Protein AF-A0A6P6XAI1-F1 (afdb_monomer_lite)

pLDDT: mean 79.83, std 10.98, range [42.12, 91.12]

Foldseek 3Di:
DPDPDPQDAAEWDDDPPRLATPPPRVSLLVQLLVLLVPLCPPVPPDAPVSDPPVSVVSSVVSNVSRHDYPCVVPDVSSVVSSSVSNRVSNNVVNVVVVVVVVVVVVD

Sequence (107 aa):
MIRANGGKPLEIVFPEGCCKPIKYAAQLASGIGYVVRHLSSLKDIRTYDDIPNEKKQNLYGGLMGWFDFKDWETDPNVEKYVDDMLQNSYRQWRNTMHIDYKMLKYV

Radius of gyration: 15.09 Å; chains: 1; bounding box: 42×29×34 Å

Structure (mmCIF, N/CA/C/O backbone):
data_AF-A0A6P6XAI1-F1
#
_entry.id   AF-A0A6P6XAI1-F1
#
loop_
_atom_site.group_PDB
_atom_site.id
_atom_site.type_symbol
_atom_site.label_atom_id
_atom_site.label_alt_id
_atom_site.label_comp_id
_atom_site.label_asym_id
_atom_site.label_entity_id
_atom_site.label_seq_id
_atom_site.pdbx_PDB_ins_code
_atom_site.Cartn_x
_atom_site.Cartn_y
_atom_site.Cartn_z
_atom_site.occupancy
_atom_site.B_iso_or_equiv
_atom_site.auth_seq_id
_atom_site.auth_comp_id
_atom_site.auth_asym_id
_atom_site.auth_atom_id
_atom_site.pdbx_PDB_model_num
ATOM 1 N N . MET A 1 1 ? 1.245 -15.516 0.061 1.00 49.81 1 MET A N 1
ATOM 2 C CA . MET A 1 1 ? -0.194 -15.843 0.127 1.00 49.81 1 MET A CA 1
ATOM 3 C C . MET A 1 1 ? -0.750 -15.159 1.367 1.00 49.81 1 MET A C 1
ATOM 5 O O . MET A 1 1 ? -0.400 -15.570 2.464 1.00 49.81 1 MET A O 1
ATOM 9 N N . ILE A 1 2 ? -1.507 -14.069 1.232 1.00 58.06 2 ILE A N 1
ATOM 10 C CA . ILE A 1 2 ? -2.176 -13.456 2.390 1.00 58.06 2 ILE A CA 1
ATOM 11 C C . ILE A 1 2 ? -3.606 -13.931 2.366 1.00 58.06 2 ILE A C 1
ATOM 13 O O . ILE A 1 2 ? -4.399 -13.370 1.630 1.00 58.06 2 ILE A O 1
ATOM 17 N N . ARG A 1 3 ? -3.878 -14.988 3.135 1.00 59.34 3 ARG A N 1
ATOM 18 C CA . ARG A 1 3 ? -5.092 -15.186 3.939 1.00 59.34 3 ARG A CA 1
ATOM 19 C C . ARG A 1 3 ? -4.792 -16.303 4.948 1.00 59.34 3 ARG A C 1
ATOM 21 O O . ARG A 1 3 ? -4.844 -17.476 4.605 1.00 59.34 3 ARG A O 1
ATOM 28 N N . ALA A 1 4 ? -4.487 -15.929 6.191 1.00 57.72 4 ALA A N 1
ATOM 29 C CA . ALA A 1 4 ? -4.434 -16.851 7.337 1.00 57.72 4 ALA A CA 1
ATOM 30 C C . ALA A 1 4 ? -5.806 -16.993 8.037 1.00 57.72 4 ALA A C 1
ATOM 32 O O . ALA A 1 4 ? -5.927 -17.696 9.031 1.00 57.72 4 ALA A O 1
ATOM 33 N N . ASN A 1 5 ? -6.843 -16.316 7.524 1.00 64.69 5 ASN A N 1
ATOM 34 C CA . ASN A 1 5 ? -8.124 -16.105 8.202 1.00 64.69 5 ASN A CA 1
ATOM 35 C C . ASN A 1 5 ? -9.292 -16.829 7.507 1.00 64.69 5 ASN A C 1
ATOM 37 O O . ASN A 1 5 ? -10.313 -16.222 7.192 1.00 64.69 5 ASN A O 1
ATOM 41 N N . GLY A 1 6 ? -9.112 -18.109 7.157 1.00 68.75 6 GLY A N 1
ATOM 42 C CA . GLY A 1 6 ? -10.185 -18.937 6.579 1.00 68.75 6 GLY A CA 1
ATOM 43 C C . GLY A 1 6 ? -10.793 -18.388 5.282 1.00 68.75 6 GLY A C 1
ATOM 44 O O . GLY A 1 6 ? -11.976 -18.578 5.021 1.00 68.75 6 GLY A O 1
ATOM 45 N N . GLY A 1 7 ? -10.013 -17.644 4.493 1.00 73.25 7 GLY A N 1
ATOM 46 C CA . GLY A 1 7 ? -10.505 -17.014 3.271 1.00 73.25 7 GLY A CA 1
ATOM 47 C C . GLY A 1 7 ? -11.228 -15.680 3.477 1.00 73.25 7 GLY A C 1
ATOM 48 O O . GLY A 1 7 ? -11.598 -15.073 2.482 1.00 73.25 7 GLY A O 1
ATOM 49 N N . LYS A 1 8 ? -11.382 -15.164 4.699 1.00 81.00 8 LYS A N 1
ATOM 50 C CA . LYS A 1 8 ? -11.899 -13.804 4.927 1.00 81.00 8 LYS A CA 1
ATOM 51 C C . LYS A 1 8 ? -10.767 -12.766 4.867 1.00 81.00 8 LYS A C 1
ATOM 53 O O . LYS A 1 8 ? -9.631 -13.110 5.220 1.00 81.00 8 LYS A O 1
ATOM 58 N N . PRO A 1 9 ? -11.041 -11.525 4.422 1.00 84.88 9 PRO A N 1
ATOM 59 C CA . PRO A 1 9 ? -10.099 -10.422 4.569 1.00 84.88 9 PRO A CA 1
ATOM 60 C C . PRO A 1 9 ? -9.648 -10.253 6.026 1.00 84.88 9 PRO A C 1
ATOM 62 O O . PRO A 1 9 ? -10.365 -10.604 6.969 1.00 84.88 9 PRO A O 1
ATOM 65 N N . LEU A 1 10 ? -8.424 -9.771 6.212 1.00 87.31 10 LEU A N 1
ATOM 66 C CA . LEU A 1 10 ? -7.895 -9.424 7.526 1.00 87.31 10 LEU A CA 1
ATOM 67 C C . LEU A 1 10 ? -8.353 -8.017 7.900 1.00 87.31 10 LEU A C 1
ATOM 69 O O . LEU A 1 10 ? -8.084 -7.072 7.171 1.00 87.31 10 LEU A O 1
ATOM 73 N N . GLU A 1 11 ? -8.998 -7.884 9.050 1.00 87.50 11 GLU A N 1
ATOM 74 C CA . GLU A 1 11 ? -9.419 -6.587 9.581 1.00 87.50 11 GLU A CA 1
ATOM 75 C C . GLU A 1 11 ? -8.207 -5.760 10.033 1.00 87.50 11 GLU A C 1
ATOM 77 O O . GLU A 1 11 ? -7.440 -6.203 10.895 1.00 87.50 11 GLU A 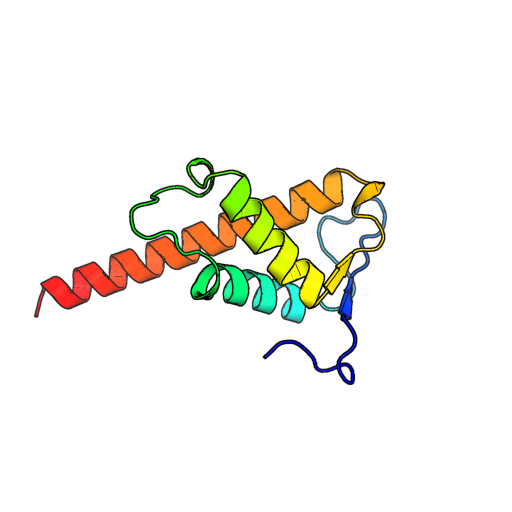O 1
ATOM 82 N N . ILE A 1 12 ? -8.055 -4.556 9.478 1.00 87.31 12 ILE A N 1
ATOM 83 C CA . ILE A 1 12 ? -7.025 -3.579 9.838 1.00 87.31 12 ILE A CA 1
ATOM 84 C C . ILE A 1 12 ? -7.701 -2.363 10.477 1.00 87.31 12 ILE A C 1
ATOM 86 O O . ILE A 1 12 ? -8.632 -1.792 9.915 1.00 87.31 12 ILE A O 1
ATOM 90 N N . VAL A 1 13 ? -7.210 -1.966 11.653 1.00 85.50 13 VAL A N 1
ATOM 91 C CA . VAL A 1 13 ? -7.769 -0.865 12.454 1.00 85.50 13 VAL A CA 1
ATOM 92 C C . VAL A 1 13 ? -6.690 0.180 12.731 1.00 85.50 13 VAL A C 1
ATOM 94 O O . VAL A 1 13 ? -5.570 -0.177 13.126 1.00 85.50 13 VAL A O 1
ATOM 97 N N . PHE A 1 14 ? -7.054 1.453 12.561 1.00 82.75 14 PHE A N 1
ATOM 98 C CA . PHE A 1 14 ? -6.216 2.625 12.810 1.00 82.75 14 PHE A CA 1
ATOM 99 C C . PHE A 1 14 ? -6.868 3.481 13.902 1.00 82.75 14 PHE A C 1
ATOM 101 O O . PHE A 1 14 ? -7.822 4.196 13.631 1.00 82.75 14 PHE A O 1
ATOM 108 N N . PRO A 1 15 ? -6.411 3.402 15.159 1.00 75.50 15 PRO A N 1
ATOM 109 C CA . PRO A 1 15 ? -6.934 4.285 16.190 1.00 75.50 15 PRO A CA 1
ATOM 110 C C . PRO A 1 15 ? -6.497 5.728 15.952 1.00 75.50 15 PRO A C 1
ATOM 112 O O . PRO A 1 15 ? -5.417 5.982 15.411 1.00 75.50 15 PRO A O 1
ATOM 115 N N . GLU A 1 16 ? -7.315 6.660 16.436 1.00 72.94 16 GLU A N 1
ATOM 116 C CA . GLU A 1 16 ? -7.043 8.092 16.357 1.00 72.94 16 GLU A CA 1
ATOM 117 C C . GLU A 1 16 ? -5.637 8.436 16.869 1.00 72.94 16 GLU A C 1
ATOM 119 O O . GLU A 1 16 ? -5.190 7.978 17.925 1.00 72.94 16 GLU A O 1
ATOM 124 N N . GLY A 1 17 ? -4.916 9.242 16.087 1.00 71.31 17 GLY A N 1
ATOM 125 C CA . GLY A 1 17 ? -3.559 9.686 16.408 1.00 71.31 17 GLY A CA 1
ATOM 126 C C . GLY A 1 17 ? -2.464 8.628 16.225 1.00 71.31 17 GLY A C 1
ATOM 127 O O . GLY A 1 17 ? -1.294 8.924 16.477 1.00 71.31 17 GLY A O 1
ATOM 128 N N . CYS A 1 18 ? -2.788 7.409 15.780 1.00 66.94 18 CYS A N 1
ATOM 129 C CA . CYS A 1 18 ? -1.790 6.372 15.541 1.00 66.94 18 CYS A CA 1
ATOM 130 C C . CYS A 1 18 ? -1.298 6.389 14.090 1.00 66.94 18 CYS A C 1
ATOM 132 O O . CYS A 1 18 ? -2.063 6.209 13.149 1.00 66.94 18 CYS A O 1
ATOM 134 N N . CYS A 1 19 ? 0.015 6.523 13.893 1.00 66.56 19 CYS A N 1
ATOM 135 C CA . CYS A 1 19 ? 0.610 6.554 12.554 1.00 66.56 19 CYS A CA 1
ATOM 136 C C . CYS A 1 19 ? 0.768 5.167 11.909 1.00 66.56 19 CYS A C 1
ATOM 138 O O . CYS A 1 19 ? 1.446 5.070 10.893 1.00 66.56 19 CYS A O 1
ATOM 140 N N . LYS A 1 20 ? 0.305 4.075 12.536 1.00 72.12 20 LYS A N 1
ATOM 141 C CA . LYS A 1 20 ? 0.488 2.695 12.051 1.00 72.12 20 LYS A CA 1
ATOM 142 C C . LYS A 1 20 ? -0.696 1.817 12.475 1.00 72.12 20 LYS A C 1
ATOM 144 O O . LYS A 1 20 ? -1.244 2.037 13.553 1.00 72.12 20 LYS A O 1
ATOM 149 N N . PRO A 1 21 ? -1.041 0.777 11.702 1.00 78.69 21 PRO A N 1
ATOM 150 C CA . PRO A 1 21 ? -2.081 -0.155 12.097 1.00 78.69 21 PRO A CA 1
ATOM 151 C C . PRO A 1 21 ? -1.622 -0.972 13.302 1.00 78.69 21 PRO A C 1
ATOM 153 O O . PRO A 1 21 ? -0.502 -1.487 13.325 1.00 78.69 21 PRO A O 1
ATOM 156 N N . ILE A 1 22 ? -2.492 -1.108 14.303 1.00 76.75 22 ILE A N 1
ATOM 157 C CA . ILE A 1 22 ? -2.156 -1.811 15.553 1.00 76.75 22 ILE A CA 1
ATOM 158 C C . ILE A 1 22 ? -2.219 -3.328 15.371 1.00 76.75 22 ILE A C 1
ATOM 160 O O . ILE A 1 22 ? -1.386 -4.068 15.898 1.00 76.75 22 ILE A O 1
ATOM 164 N N . LYS A 1 23 ? -3.196 -3.808 14.598 1.00 80.50 23 LYS A N 1
ATOM 165 C CA . LYS A 1 23 ? -3.416 -5.233 14.356 1.00 80.50 23 LYS A CA 1
ATOM 166 C C . LYS A 1 23 ? -2.907 -5.603 12.963 1.00 80.50 23 LYS A C 1
ATOM 168 O O . LYS A 1 23 ? -3.273 -4.973 11.978 1.00 80.50 23 LYS A O 1
ATOM 173 N N . TYR A 1 24 ? -2.070 -6.639 12.892 1.00 82.81 24 TYR A N 1
ATOM 174 C CA . TYR A 1 24 ? -1.551 -7.226 11.647 1.00 82.81 24 TYR A CA 1
ATOM 175 C C . TYR A 1 24 ? -0.598 -6.353 10.802 1.00 82.81 24 TYR A C 1
ATOM 177 O O . TYR A 1 24 ? -0.501 -6.539 9.588 1.00 82.81 24 TYR A O 1
ATOM 185 N N . ALA A 1 25 ? 0.162 -5.443 11.423 1.00 82.69 25 ALA A N 1
ATOM 186 C CA . ALA A 1 25 ? 1.109 -4.566 10.720 1.00 82.69 25 ALA A CA 1
ATOM 187 C C . ALA A 1 25 ? 2.106 -5.320 9.812 1.00 82.69 25 ALA A C 1
ATOM 189 O O . ALA A 1 25 ? 2.369 -4.899 8.686 1.00 82.69 25 ALA A O 1
ATOM 190 N N . ALA A 1 26 ? 2.636 -6.460 10.270 1.00 84.88 26 ALA A N 1
ATOM 191 C CA . ALA A 1 26 ? 3.567 -7.275 9.487 1.00 84.88 26 ALA A CA 1
ATOM 192 C C . ALA A 1 26 ? 2.898 -7.898 8.247 1.00 84.88 26 ALA A C 1
ATOM 194 O O . ALA A 1 26 ? 3.483 -7.921 7.163 1.00 84.88 26 ALA A O 1
ATOM 195 N N . GLN A 1 27 ? 1.659 -8.377 8.390 1.00 86.94 27 GLN A N 1
ATOM 196 C CA . GLN A 1 27 ? 0.876 -8.927 7.286 1.00 86.94 27 GLN A CA 1
ATOM 197 C C . GLN A 1 27 ? 0.518 -7.836 6.277 1.00 86.94 27 GLN A C 1
ATOM 199 O O . GLN A 1 27 ? 0.659 -8.071 5.078 1.00 86.94 27 GLN A O 1
ATOM 204 N N . LEU A 1 28 ? 0.124 -6.647 6.746 1.00 88.12 28 LEU A N 1
ATOM 205 C CA . LEU A 1 28 ? -0.147 -5.502 5.879 1.00 88.12 28 LEU A CA 1
ATOM 206 C C . LEU A 1 28 ? 1.097 -5.118 5.069 1.00 88.12 28 LEU A C 1
ATOM 208 O O . LEU A 1 28 ? 1.028 -5.051 3.843 1.00 88.12 28 LEU A O 1
ATOM 212 N N . ALA A 1 29 ? 2.254 -4.960 5.720 1.00 87.31 29 ALA A N 1
ATOM 213 C CA . ALA A 1 29 ? 3.513 -4.658 5.035 1.00 87.31 29 ALA A CA 1
ATOM 214 C C . ALA A 1 29 ? 3.877 -5.729 3.987 1.00 87.31 29 ALA A C 1
ATOM 216 O O . ALA A 1 29 ? 4.284 -5.409 2.868 1.00 87.31 29 ALA A O 1
ATOM 217 N N . SER A 1 30 ? 3.672 -7.010 4.315 1.00 87.62 30 SER A N 1
ATOM 218 C CA . SER A 1 30 ? 3.861 -8.118 3.372 1.00 87.62 30 SER A CA 1
ATOM 219 C C . SER A 1 30 ? 2.926 -8.015 2.160 1.00 87.62 30 SER A C 1
ATOM 221 O O . SER A 1 30 ? 3.353 -8.257 1.027 1.00 87.62 30 SER A O 1
ATOM 223 N N . GLY A 1 31 ? 1.671 -7.614 2.378 1.00 89.19 31 GLY A N 1
ATOM 224 C CA . GLY A 1 31 ? 0.663 -7.469 1.327 1.00 89.19 31 GLY A CA 1
ATOM 225 C C . GLY A 1 31 ? 0.942 -6.339 0.377 1.00 89.19 31 GLY A C 1
ATOM 226 O O . GLY A 1 31 ? 0.920 -6.551 -0.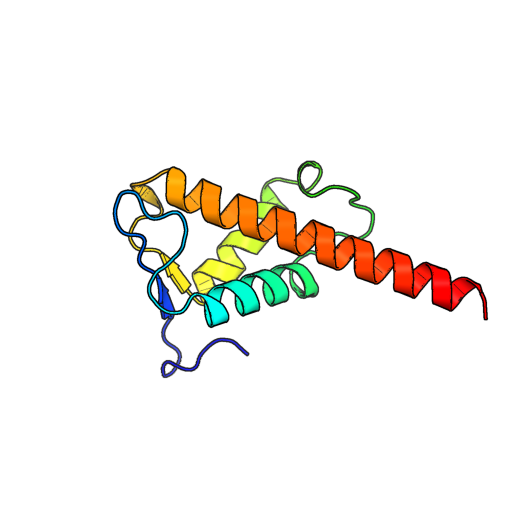832 1.00 89.19 31 GLY A O 1
ATOM 227 N N . ILE A 1 32 ? 1.322 -5.190 0.918 1.00 90.56 32 ILE A N 1
ATOM 228 C CA . ILE A 1 32 ? 1.766 -4.041 0.134 1.00 90.56 32 ILE A CA 1
ATOM 229 C C . ILE A 1 32 ? 2.955 -4.437 -0.744 1.00 90.56 32 ILE A C 1
ATOM 231 O O . ILE A 1 32 ? 2.917 -4.249 -1.960 1.00 90.56 32 ILE A O 1
ATOM 235 N N . GLY A 1 33 ? 3.963 -5.102 -0.172 1.00 87.81 33 GLY A N 1
ATOM 236 C CA . GLY A 1 33 ? 5.093 -5.610 -0.948 1.00 87.81 33 GLY A CA 1
ATOM 237 C C . GLY A 1 33 ? 4.686 -6.621 -2.029 1.00 87.81 33 GLY A C 1
ATOM 238 O O . GLY A 1 33 ? 5.258 -6.626 -3.118 1.00 87.81 33 GLY A O 1
ATOM 239 N N . TYR A 1 34 ? 3.706 -7.488 -1.760 1.00 87.88 34 TYR A N 1
ATOM 240 C CA . TYR A 1 34 ? 3.209 -8.452 -2.743 1.00 87.88 34 TYR A CA 1
ATOM 241 C C . TYR A 1 34 ? 2.484 -7.768 -3.908 1.00 87.88 34 TYR A C 1
ATOM 243 O O . TYR A 1 34 ? 2.822 -8.051 -5.059 1.00 87.88 34 TYR A O 1
ATOM 251 N N . VAL A 1 35 ? 1.542 -6.865 -3.618 1.00 88.38 35 VAL A N 1
ATOM 252 C CA . VAL A 1 35 ? 0.783 -6.097 -4.618 1.00 88.38 35 VAL A CA 1
ATOM 253 C C . VAL A 1 35 ? 1.731 -5.308 -5.517 1.00 88.38 35 VAL A C 1
ATOM 255 O O . VAL A 1 35 ? 1.653 -5.417 -6.740 1.00 88.38 35 VAL A O 1
ATOM 258 N N . VAL A 1 36 ? 2.698 -4.604 -4.924 1.00 87.25 36 VAL A N 1
ATOM 259 C CA . VAL A 1 36 ? 3.729 -3.866 -5.664 1.00 87.25 36 VAL A CA 1
ATOM 260 C C . VAL A 1 36 ? 4.539 -4.784 -6.580 1.00 87.25 36 VAL A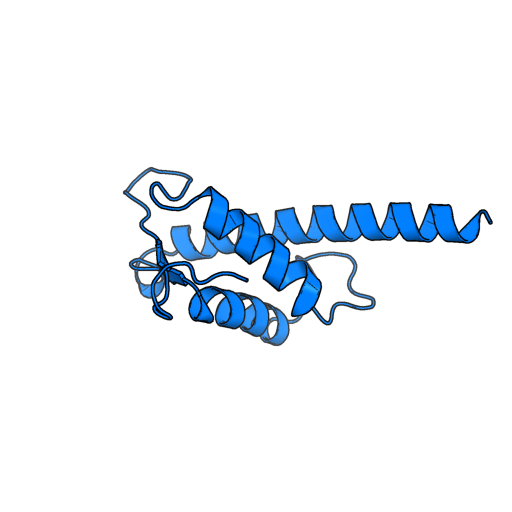 C 1
ATOM 262 O O . VAL A 1 36 ? 4.820 -4.420 -7.714 1.00 87.25 36 VAL A O 1
ATOM 265 N N . ARG A 1 37 ? 4.909 -5.992 -6.148 1.00 83.88 37 ARG A N 1
ATOM 266 C CA . ARG A 1 37 ? 5.715 -6.898 -6.985 1.00 83.88 37 ARG A CA 1
ATOM 267 C C . ARG A 1 37 ? 4.941 -7.555 -8.130 1.00 83.88 37 ARG A C 1
ATOM 269 O O . ARG A 1 37 ? 5.558 -7.876 -9.139 1.00 83.88 37 ARG A O 1
ATOM 276 N N . HIS A 1 38 ? 3.638 -7.793 -7.969 1.00 80.12 38 HIS A N 1
ATOM 277 C CA . HIS A 1 38 ? 2.885 -8.679 -8.873 1.00 80.12 38 HIS A CA 1
ATOM 278 C C . HIS A 1 38 ? 1.767 -7.990 -9.656 1.00 80.12 38 HIS A C 1
ATOM 280 O O . HIS A 1 38 ? 1.464 -8.410 -10.766 1.00 80.12 38 HIS A O 1
ATOM 286 N N . LEU A 1 39 ? 1.137 -6.957 -9.095 1.00 72.88 39 LEU A N 1
ATOM 287 C CA . LEU A 1 39 ? 0.005 -6.260 -9.727 1.00 72.88 39 LEU A CA 1
ATOM 288 C C . LEU A 1 39 ? 0.430 -4.957 -10.394 1.00 72.88 39 LEU A C 1
ATOM 290 O O . LEU A 1 39 ? -0.289 -4.371 -11.203 1.00 72.88 39 LEU A O 1
ATOM 294 N N . SER A 1 40 ? 1.642 -4.523 -10.084 1.00 63.34 40 SER A N 1
ATOM 295 C CA . SER A 1 40 ? 2.233 -3.347 -10.658 1.00 63.34 40 SER A CA 1
ATOM 296 C C . SER A 1 40 ? 2.824 -3.722 -12.031 1.00 63.34 40 SER A C 1
ATOM 298 O O . SER A 1 40 ? 4.002 -4.017 -12.208 1.00 63.34 40 SER A O 1
ATOM 300 N N . SER A 1 41 ? 1.970 -3.749 -13.061 1.00 62.34 41 SER A N 1
ATOM 301 C CA . SER A 1 41 ? 2.411 -3.760 -14.466 1.00 62.34 41 SER A CA 1
ATOM 302 C C . SER A 1 41 ? 3.039 -2.396 -14.796 1.00 62.34 41 SER A C 1
ATOM 304 O O . SER A 1 41 ? 2.467 -1.564 -15.503 1.00 62.34 41 SER A O 1
ATOM 306 N N . LEU A 1 42 ? 4.181 -2.115 -14.164 1.00 64.69 42 LEU A N 1
ATOM 307 C CA . LEU A 1 42 ? 4.848 -0.812 -14.091 1.00 64.69 42 LEU A CA 1
ATOM 308 C C . LEU A 1 42 ? 6.172 -0.810 -14.852 1.00 64.69 42 LEU A C 1
ATOM 310 O O . LEU A 1 42 ? 7.067 -0.011 -14.572 1.00 64.69 42 LEU A O 1
ATOM 314 N N . LYS A 1 43 ? 6.291 -1.708 -15.837 1.00 61.03 43 LYS A N 1
ATOM 315 C CA . LYS A 1 43 ? 7.372 -1.656 -16.818 1.00 61.03 43 LYS A CA 1
ATOM 316 C C . LYS A 1 43 ? 7.411 -0.229 -17.382 1.00 61.03 43 LYS A C 1
ATOM 318 O O . LYS A 1 43 ? 6.378 0.317 -17.755 1.00 61.03 43 LYS A O 1
ATOM 323 N N . ASP A 1 44 ? 8.592 0.378 -17.315 1.00 69.50 44 ASP A N 1
ATOM 324 C CA . ASP A 1 44 ? 8.906 1.745 -17.758 1.00 69.50 44 ASP A CA 1
ATOM 325 C C . ASP A 1 44 ? 8.457 2.916 -16.859 1.00 69.50 44 ASP A C 1
ATOM 327 O O . ASP A 1 44 ? 8.830 4.058 -17.124 1.00 69.50 44 ASP A O 1
ATOM 331 N N . ILE A 1 45 ? 7.798 2.668 -15.723 1.00 78.19 45 ILE A N 1
ATOM 332 C CA . ILE A 1 45 ? 7.404 3.734 -14.786 1.00 78.19 45 ILE A CA 1
ATOM 333 C C . ILE A 1 45 ? 8.501 3.938 -13.733 1.00 78.19 45 ILE A C 1
ATOM 335 O O . ILE A 1 45 ? 8.916 3.009 -13.038 1.00 78.19 45 ILE A O 1
ATOM 339 N N . ARG A 1 46 ? 9.063 5.147 -13.626 1.00 79.31 46 ARG A N 1
ATOM 340 C CA . ARG A 1 46 ? 10.223 5.415 -12.751 1.00 79.31 46 ARG A CA 1
ATOM 341 C C . ARG A 1 46 ? 9.824 5.734 -11.325 1.00 79.31 46 ARG A C 1
ATOM 343 O O . ARG A 1 46 ? 10.391 5.133 -10.413 1.00 79.31 46 ARG A O 1
ATOM 350 N N . THR A 1 47 ? 8.859 6.622 -11.142 1.00 83.81 47 THR A N 1
ATOM 351 C CA . THR A 1 47 ? 8.392 7.024 -9.817 1.00 83.81 47 THR A CA 1
ATOM 352 C C . THR A 1 47 ? 6.986 6.501 -9.557 1.00 83.81 47 THR A C 1
ATOM 354 O O . THR A 1 47 ? 6.276 6.104 -10.474 1.00 83.81 47 THR A O 1
ATOM 357 N N . TYR A 1 48 ? 6.604 6.439 -8.286 1.00 84.94 48 TYR A N 1
ATOM 358 C CA . TYR A 1 48 ? 5.252 6.037 -7.908 1.00 84.94 48 TYR A CA 1
ATOM 359 C C . TYR A 1 48 ? 4.203 7.069 -8.358 1.00 84.94 48 TYR A C 1
ATOM 361 O O . TYR A 1 48 ? 3.079 6.719 -8.713 1.00 84.94 48 TYR A O 1
ATOM 369 N N . ASP A 1 49 ? 4.588 8.343 -8.390 1.00 85.50 49 ASP A N 1
ATOM 370 C CA . ASP A 1 49 ? 3.694 9.447 -8.736 1.00 85.50 49 ASP A CA 1
ATOM 371 C C . ASP A 1 49 ? 3.310 9.400 -10.223 1.00 85.50 49 ASP A C 1
ATOM 373 O O . ASP A 1 49 ? 2.176 9.719 -10.567 1.00 85.50 49 ASP A O 1
ATOM 377 N N . ASP A 1 50 ? 4.203 8.870 -11.067 1.00 86.38 50 ASP A N 1
ATOM 378 C CA . ASP A 1 50 ? 3.984 8.634 -12.501 1.00 86.38 50 ASP A CA 1
ATOM 379 C C . ASP A 1 50 ? 3.038 7.452 -12.799 1.00 86.38 50 ASP A C 1
ATOM 381 O O . ASP A 1 50 ? 2.726 7.182 -13.962 1.00 86.38 50 ASP A O 1
ATOM 385 N N . ILE A 1 51 ? 2.609 6.687 -11.786 1.00 84.50 51 ILE A N 1
ATOM 386 C CA . ILE A 1 51 ? 1.681 5.571 -11.992 1.00 84.50 51 ILE A CA 1
ATOM 387 C C . ILE A 1 51 ? 0.297 6.138 -12.347 1.00 84.50 51 ILE A C 1
ATOM 389 O O . ILE A 1 51 ? -0.268 6.884 -11.545 1.00 84.50 51 ILE A O 1
ATOM 393 N N . PRO A 1 52 ? -0.304 5.745 -13.489 1.00 85.50 52 PRO A N 1
ATOM 394 C CA . PRO A 1 52 ? -1.662 6.151 -13.837 1.00 85.50 52 PRO A CA 1
ATOM 395 C C . PRO A 1 52 ? -2.659 5.795 -12.733 1.00 85.50 52 PRO A C 1
ATOM 397 O O . PRO A 1 52 ? -2.589 4.702 -12.167 1.00 85.50 52 PRO A O 1
ATOM 400 N N . ASN A 1 53 ? -3.628 6.675 -12.476 1.00 85.44 53 ASN A N 1
ATOM 401 C CA . ASN A 1 53 ? -4.615 6.479 -11.409 1.00 85.44 53 ASN A CA 1
ATOM 402 C C . ASN A 1 53 ? -5.344 5.131 -11.510 1.00 85.44 53 ASN A C 1
ATOM 404 O O . ASN A 1 53 ? -5.486 4.455 -10.499 1.00 85.44 53 ASN A O 1
ATOM 408 N N . GLU A 1 54 ? -5.712 4.674 -12.712 1.00 83.44 54 GLU A N 1
ATOM 409 C CA . GLU A 1 54 ? -6.314 3.343 -12.914 1.00 83.44 54 GLU A CA 1
ATOM 410 C C . GLU A 1 54 ? -5.426 2.203 -12.392 1.00 83.44 54 GLU A C 1
ATOM 412 O O . GLU A 1 54 ? -5.902 1.247 -11.782 1.00 83.44 54 GLU A O 1
ATOM 417 N N . LYS A 1 55 ? -4.105 2.309 -12.578 1.00 82.75 55 LYS A N 1
ATOM 418 C CA . LYS A 1 55 ? -3.161 1.315 -12.058 1.00 82.75 55 LYS A CA 1
ATOM 419 C C . LYS A 1 55 ? -3.008 1.423 -10.545 1.00 82.75 55 LYS A C 1
ATOM 421 O O . LYS A 1 55 ? -2.891 0.383 -9.907 1.00 82.75 55 LYS A O 1
ATOM 426 N N . LYS A 1 56 ? -3.056 2.629 -9.966 1.00 85.75 56 LYS A N 1
ATOM 427 C CA . LYS A 1 56 ? -3.095 2.805 -8.501 1.00 85.75 56 LYS A CA 1
ATOM 428 C C . LYS A 1 56 ? -4.355 2.168 -7.907 1.00 85.75 56 LYS A C 1
ATOM 430 O O . LYS A 1 56 ? -4.251 1.426 -6.937 1.00 85.75 56 LYS A O 1
ATOM 435 N N . GLN A 1 57 ? -5.506 2.332 -8.562 1.00 85.19 57 GLN A N 1
ATOM 436 C CA . GLN A 1 57 ? -6.759 1.681 -8.168 1.00 85.19 57 GLN A CA 1
ATOM 437 C C . GLN A 1 57 ? -6.663 0.152 -8.191 1.00 85.19 57 GLN A C 1
ATOM 439 O O . GLN A 1 57 ? -7.172 -0.502 -7.289 1.00 85.19 57 GLN A O 1
ATOM 444 N N . ASN A 1 58 ? -5.925 -0.439 -9.135 1.00 86.38 58 ASN A N 1
ATOM 445 C CA . ASN A 1 58 ? -5.661 -1.882 -9.111 1.00 86.38 58 ASN A CA 1
ATOM 446 C C . ASN A 1 58 ? -4.793 -2.314 -7.916 1.00 86.38 58 ASN A C 1
ATOM 448 O O . ASN A 1 58 ? -4.991 -3.407 -7.383 1.00 86.38 58 ASN A O 1
ATOM 452 N N . LEU A 1 59 ? -3.841 -1.478 -7.476 1.00 88.06 59 LEU A N 1
ATOM 453 C CA . LEU A 1 59 ? -3.050 -1.757 -6.271 1.00 88.06 59 LEU A CA 1
ATOM 454 C C . LEU A 1 59 ? -3.942 -1.702 -5.022 1.00 88.06 59 LEU A C 1
ATOM 456 O O . LEU A 1 59 ? -3.910 -2.629 -4.211 1.00 88.06 59 LEU A O 1
ATOM 460 N N . TYR A 1 60 ? -4.786 -0.673 -4.907 1.00 88.69 60 TYR A N 1
ATOM 461 C CA . TYR A 1 60 ? -5.759 -0.558 -3.820 1.00 88.69 60 TYR A CA 1
ATOM 462 C C . TYR A 1 60 ? -6.761 -1.710 -3.821 1.00 88.69 60 TYR A C 1
ATOM 464 O O . TYR A 1 60 ? -6.915 -2.376 -2.802 1.00 88.69 60 TYR A O 1
ATOM 472 N N . GLY A 1 61 ? -7.361 -2.029 -4.968 1.00 86.94 61 GLY A N 1
ATOM 473 C CA . GLY A 1 61 ? -8.284 -3.154 -5.114 1.00 86.94 61 GLY A CA 1
ATOM 474 C C . GLY A 1 61 ? -7.636 -4.496 -4.764 1.00 86.94 61 GLY A C 1
ATOM 475 O O . GLY A 1 61 ? -8.255 -5.332 -4.108 1.00 86.94 61 GLY A O 1
ATOM 476 N N . GLY A 1 62 ? -6.359 -4.688 -5.113 1.00 87.19 62 GLY A N 1
ATOM 477 C CA . GLY A 1 62 ? -5.583 -5.853 -4.689 1.00 87.19 62 GLY A CA 1
ATOM 478 C C . GLY A 1 62 ? -5.431 -5.950 -3.167 1.00 87.19 62 GLY A C 1
ATOM 479 O O . GLY A 1 62 ? -5.583 -7.034 -2.604 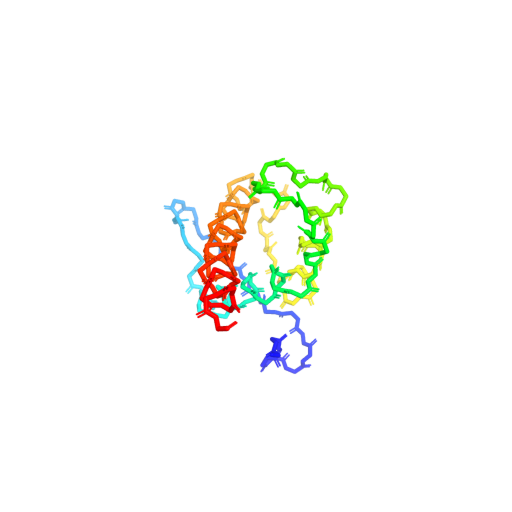1.00 87.19 62 GLY A O 1
ATOM 480 N N . LEU A 1 63 ? -5.180 -4.823 -2.491 1.00 88.94 63 LEU A N 1
ATOM 481 C CA . LEU A 1 63 ? -5.104 -4.760 -1.028 1.00 88.94 63 LEU A CA 1
ATOM 482 C C . LEU A 1 63 ? -6.467 -4.976 -0.369 1.00 88.94 63 LEU A C 1
ATOM 484 O O . LEU A 1 63 ? -6.565 -5.809 0.527 1.00 88.94 63 LEU A O 1
ATOM 488 N N . MET A 1 64 ? -7.514 -4.294 -0.832 1.00 88.12 64 MET A N 1
ATOM 489 C CA . MET A 1 64 ? -8.887 -4.448 -0.330 1.00 88.12 64 MET A CA 1
ATOM 490 C C . MET A 1 64 ? -9.432 -5.862 -0.550 1.00 88.12 64 MET A C 1
ATOM 492 O O . MET A 1 64 ? -10.247 -6.366 0.217 1.00 88.12 64 MET A O 1
ATOM 496 N N . GLY A 1 65 ? -8.917 -6.565 -1.560 1.00 86.00 65 GLY A N 1
ATOM 497 C CA . GLY A 1 65 ? -9.172 -7.985 -1.737 1.00 86.00 65 GLY A CA 1
ATOM 498 C C . GLY A 1 65 ? -8.674 -8.839 -0.567 1.00 86.00 65 GLY A C 1
ATOM 499 O O . GLY A 1 65 ? -9.206 -9.922 -0.347 1.00 86.00 65 GLY A O 1
ATOM 500 N N . TRP A 1 66 ? -7.680 -8.411 0.212 1.00 86.50 66 TRP A N 1
ATOM 501 C CA . TRP A 1 66 ? -7.103 -9.206 1.308 1.00 86.50 66 TRP A CA 1
ATOM 502 C C . TRP A 1 66 ? -7.243 -8.580 2.692 1.00 86.50 66 TRP A C 1
ATOM 504 O O . TRP A 1 66 ? -7.129 -9.309 3.681 1.00 86.50 66 TRP A O 1
ATOM 514 N N . PHE A 1 67 ? -7.515 -7.283 2.765 1.00 89.25 67 PHE A N 1
ATOM 515 C CA . PHE A 1 67 ? -7.617 -6.511 3.993 1.00 89.25 67 PHE A CA 1
ATOM 516 C C . PHE A 1 67 ? -8.919 -5.717 4.016 1.00 89.25 67 PHE A C 1
ATOM 518 O O . PHE A 1 67 ? -9.324 -5.161 3.001 1.00 89.25 67 PHE A O 1
ATOM 525 N N . ASP A 1 68 ? -9.550 -5.671 5.181 1.00 89.00 68 ASP A N 1
ATOM 526 C CA . ASP A 1 68 ? -10.732 -4.860 5.448 1.00 89.00 68 ASP A CA 1
ATOM 527 C C . ASP A 1 68 ? -10.307 -3.627 6.256 1.00 89.00 68 ASP A C 1
ATOM 529 O O . ASP A 1 68 ? -9.843 -3.759 7.393 1.00 89.00 68 ASP A O 1
ATOM 533 N N . PHE A 1 69 ? -10.382 -2.450 5.634 1.00 87.94 69 PHE A N 1
ATOM 534 C CA . PHE A 1 69 ? -9.942 -1.171 6.192 1.00 87.94 69 PHE A CA 1
ATOM 535 C C . PHE A 1 69 ? -11.160 -0.401 6.711 1.00 87.94 69 PHE A C 1
ATOM 537 O O . PHE A 1 69 ? -11.854 0.251 5.935 1.00 87.94 69 PHE A O 1
ATOM 544 N N . LYS A 1 70 ? -11.422 -0.468 8.021 1.00 85.25 70 LYS A N 1
ATOM 545 C CA . LYS A 1 70 ? -12.675 0.047 8.604 1.00 85.25 70 LYS A CA 1
ATOM 546 C C . LYS A 1 70 ? -12.925 1.539 8.394 1.00 85.25 70 LYS A C 1
ATOM 548 O O . LYS A 1 70 ? -14.067 1.923 8.173 1.00 85.25 70 LYS A O 1
ATOM 553 N N . ASP A 1 71 ? -11.871 2.345 8.425 1.00 81.25 71 ASP A N 1
ATOM 554 C CA . ASP A 1 71 ? -11.988 3.806 8.381 1.00 81.25 71 ASP A CA 1
ATOM 555 C C . ASP A 1 71 ? -11.644 4.379 6.994 1.00 81.25 71 ASP A C 1
ATOM 557 O O . ASP A 1 71 ? -11.436 5.579 6.851 1.00 81.25 71 ASP A O 1
ATOM 561 N N . TRP A 1 72 ? -11.572 3.530 5.959 1.00 83.94 72 TRP A N 1
ATOM 562 C CA . TRP A 1 72 ? -11.108 3.919 4.621 1.00 83.94 72 TRP A CA 1
ATOM 563 C C . TRP A 1 72 ? -11.927 5.051 3.986 1.00 83.94 72 TRP A C 1
ATOM 565 O O . TRP A 1 72 ? -11.356 5.962 3.397 1.00 83.94 72 TRP A O 1
ATOM 575 N N . GLU A 1 73 ? -13.257 5.005 4.097 1.00 80.75 73 GLU A N 1
ATOM 576 C CA . GLU A 1 73 ? -14.147 6.015 3.499 1.00 80.75 73 GLU A CA 1
ATOM 577 C C . GLU A 1 73 ? -14.351 7.248 4.393 1.00 80.75 73 GLU A C 1
ATOM 579 O O . GLU A 1 73 ? -14.806 8.290 3.924 1.00 80.75 73 GLU A O 1
ATOM 584 N N . THR A 1 74 ? -14.040 7.134 5.685 1.00 81.00 74 THR A N 1
ATOM 585 C CA . THR A 1 74 ? -14.367 8.147 6.698 1.00 81.00 74 THR A CA 1
ATOM 586 C C . THR A 1 74 ? -13.157 8.939 7.177 1.00 81.00 74 THR A C 1
ATOM 588 O O . THR A 1 74 ? -13.331 10.063 7.647 1.00 81.00 74 THR A O 1
ATOM 591 N N . ASP A 1 75 ? -11.946 8.388 7.058 1.00 82.00 75 ASP A N 1
ATOM 592 C CA . ASP A 1 75 ? -10.702 9.041 7.458 1.00 82.00 75 ASP A CA 1
ATOM 593 C C . ASP A 1 75 ? -9.693 9.104 6.290 1.00 82.00 75 ASP A C 1
ATOM 595 O O . ASP A 1 75 ? -9.049 8.100 5.959 1.00 82.00 75 ASP A O 1
ATOM 599 N N . PRO A 1 76 ? -9.465 10.293 5.695 1.00 81.06 76 PRO A N 1
ATOM 600 C CA . PRO A 1 76 ? -8.498 10.456 4.610 1.00 81.06 76 PRO A CA 1
ATOM 601 C C . PRO A 1 76 ? -7.048 10.152 5.033 1.00 81.06 76 PRO A C 1
ATOM 603 O O . PRO A 1 76 ? -6.186 9.943 4.176 1.00 81.06 76 PRO A O 1
ATOM 606 N N . ASN A 1 77 ? -6.742 10.105 6.336 1.00 84.00 77 ASN A N 1
ATOM 607 C CA . ASN A 1 77 ? -5.416 9.715 6.813 1.00 84.00 77 ASN A CA 1
ATOM 608 C C . ASN A 1 77 ? -5.129 8.227 6.592 1.00 84.00 77 ASN A C 1
ATOM 610 O O . ASN A 1 77 ? -3.963 7.864 6.434 1.00 84.00 77 ASN A O 1
ATOM 614 N N . VAL A 1 78 ? -6.158 7.373 6.548 1.00 84.19 78 VAL A N 1
ATOM 615 C CA . VAL A 1 78 ? -5.983 5.940 6.282 1.00 84.19 78 VAL A CA 1
ATOM 616 C C . VAL A 1 78 ? -5.576 5.712 4.834 1.00 84.19 78 VAL A C 1
ATOM 618 O O . VAL A 1 78 ? -4.588 5.016 4.590 1.00 84.19 78 VAL A O 1
ATOM 621 N N . GLU A 1 79 ? -6.270 6.344 3.882 1.00 85.62 79 GLU A N 1
ATOM 622 C CA . GLU A 1 79 ? -5.890 6.291 2.466 1.00 85.62 79 GLU A CA 1
ATOM 623 C C . GLU A 1 79 ? -4.462 6.812 2.278 1.00 85.62 79 GLU A C 1
ATOM 625 O O . GLU A 1 79 ? -3.617 6.115 1.713 1.00 85.62 79 GLU A O 1
ATOM 630 N N . LYS A 1 80 ? -4.162 7.989 2.841 1.00 87.44 80 LYS A N 1
ATOM 631 C CA . LYS A 1 80 ? -2.827 8.592 2.770 1.00 87.44 80 LYS A CA 1
ATOM 632 C C . LYS A 1 80 ? -1.741 7.676 3.335 1.00 87.44 80 LYS A C 1
ATOM 634 O O . LYS A 1 80 ? -0.688 7.523 2.726 1.00 87.44 80 LYS A O 1
ATOM 639 N N . TYR A 1 81 ? -1.987 7.042 4.479 1.00 87.00 81 TYR A N 1
ATOM 640 C CA . TYR A 1 81 ? -1.026 6.124 5.084 1.00 87.00 81 TYR A CA 1
ATOM 641 C C . TYR A 1 81 ? -0.750 4.901 4.197 1.00 87.00 81 TYR A C 1
ATOM 643 O O . TYR A 1 81 ? 0.402 4.486 4.034 1.00 87.00 81 TYR A O 1
ATOM 651 N N . VAL A 1 82 ? -1.799 4.307 3.623 1.00 88.31 82 VAL A N 1
ATOM 652 C CA . VAL A 1 82 ? -1.655 3.161 2.718 1.00 88.31 82 VAL A CA 1
ATOM 653 C C . VAL A 1 82 ? -0.924 3.571 1.437 1.00 88.31 82 VAL A C 1
ATOM 65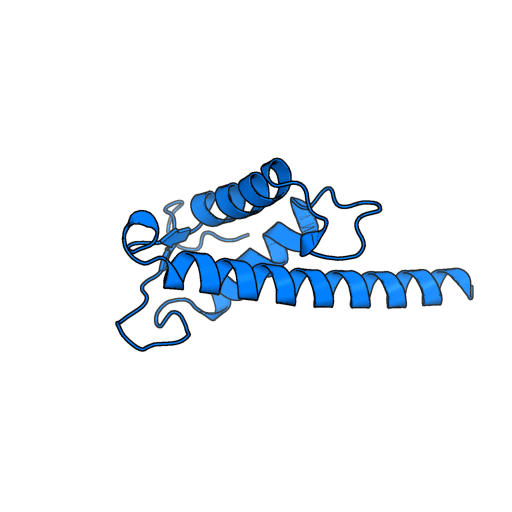5 O O . VAL A 1 82 ? -0.047 2.827 0.988 1.00 88.31 82 VAL A O 1
ATOM 658 N N . ASP A 1 83 ? -1.209 4.759 0.897 1.00 89.38 83 ASP A N 1
ATOM 659 C CA . ASP A 1 83 ? -0.493 5.326 -0.250 1.00 89.38 83 ASP A CA 1
ATOM 660 C C . ASP A 1 83 ? 0.998 5.550 0.059 1.00 89.38 83 ASP A C 1
ATOM 662 O O . ASP A 1 83 ? 1.859 5.079 -0.687 1.00 89.38 83 ASP A O 1
ATOM 666 N N . ASP A 1 84 ? 1.331 6.133 1.216 1.00 89.50 84 ASP A N 1
ATOM 667 C CA . ASP A 1 84 ? 2.716 6.323 1.668 1.00 89.50 84 ASP A CA 1
ATOM 668 C C . ASP A 1 84 ? 3.470 4.981 1.761 1.00 89.50 84 ASP A C 1
ATOM 670 O O . ASP A 1 84 ? 4.643 4.858 1.378 1.00 89.50 84 ASP A O 1
ATOM 674 N N . MET A 1 85 ? 2.818 3.928 2.265 1.00 90.00 85 MET A N 1
ATOM 675 C CA . MET A 1 85 ? 3.415 2.592 2.328 1.00 90.00 85 MET A CA 1
ATOM 676 C C . MET A 1 85 ? 3.611 1.966 0.941 1.00 90.00 85 MET A C 1
ATOM 678 O O . MET A 1 85 ? 4.637 1.310 0.706 1.00 90.00 85 MET A O 1
ATOM 682 N N . LEU A 1 86 ? 2.657 2.154 0.025 1.00 90.44 86 LEU A N 1
ATOM 683 C CA . LEU A 1 86 ? 2.761 1.719 -1.368 1.00 90.44 86 LEU A CA 1
ATOM 684 C C . LEU A 1 86 ? 3.909 2.438 -2.079 1.00 90.44 86 LEU A C 1
ATOM 686 O O . LEU A 1 86 ? 4.756 1.771 -2.678 1.00 90.44 86 LEU A O 1
ATOM 690 N N . GLN A 1 87 ? 4.001 3.761 -1.941 1.00 91.12 87 GLN A N 1
ATOM 691 C CA . GLN A 1 87 ? 5.072 4.578 -2.506 1.00 91.12 87 GLN A CA 1
ATOM 692 C C . GLN A 1 87 ? 6.447 4.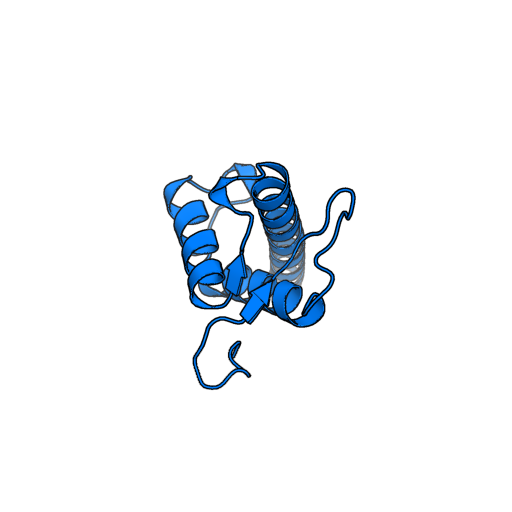119 -2.007 1.00 91.12 87 GLN A C 1
ATOM 694 O O . GLN A 1 87 ? 7.368 3.898 -2.803 1.00 91.12 87 GLN A O 1
ATOM 699 N N . ASN A 1 88 ? 6.592 3.918 -0.695 1.00 90.94 88 ASN A N 1
ATOM 700 C CA . ASN A 1 88 ? 7.840 3.445 -0.098 1.00 90.94 88 ASN A CA 1
ATOM 701 C C . ASN A 1 88 ? 8.215 2.037 -0.578 1.00 90.94 88 ASN A C 1
ATOM 703 O O . ASN A 1 88 ? 9.363 1.799 -0.965 1.00 90.94 88 ASN A O 1
ATOM 707 N N . SER A 1 89 ? 7.252 1.114 -0.608 1.00 90.06 89 SER A N 1
ATOM 708 C CA . SER A 1 89 ? 7.484 -0.257 -1.078 1.00 90.06 89 SER A CA 1
ATOM 709 C C . SER A 1 89 ? 7.835 -0.294 -2.565 1.00 90.06 89 SER A C 1
ATOM 711 O O . SER A 1 89 ? 8.726 -1.041 -2.972 1.00 90.06 89 SER A O 1
ATOM 713 N N . TYR A 1 90 ? 7.195 0.550 -3.379 1.00 89.44 90 TYR A N 1
ATOM 714 C CA . TYR A 1 90 ? 7.501 0.702 -4.798 1.00 89.44 90 TYR A CA 1
ATOM 715 C C . TYR A 1 90 ? 8.924 1.209 -5.023 1.00 89.44 90 TYR A C 1
ATOM 717 O O . TYR A 1 90 ? 9.674 0.627 -5.809 1.00 89.44 90 TYR A O 1
ATOM 725 N N . ARG A 1 91 ? 9.329 2.251 -4.287 1.00 89.00 91 ARG A N 1
ATOM 726 C CA . ARG A 1 91 ? 10.691 2.794 -4.335 1.00 89.00 91 ARG A CA 1
ATOM 727 C C . ARG A 1 91 ? 11.729 1.728 -3.988 1.00 89.00 91 ARG A C 1
ATOM 729 O O . ARG A 1 91 ? 12.712 1.580 -4.711 1.00 89.00 91 ARG A O 1
ATOM 736 N N . GLN A 1 92 ? 11.505 0.968 -2.915 1.00 88.06 92 GLN A N 1
ATOM 737 C CA . GLN A 1 92 ? 12.398 -0.124 -2.519 1.00 88.06 92 GLN A CA 1
ATOM 738 C C . GLN A 1 92 ? 12.487 -1.196 -3.607 1.00 88.06 92 GLN A C 1
ATOM 740 O O . GLN A 1 92 ? 13.588 -1.543 -4.028 1.00 88.06 92 GLN A O 1
ATOM 745 N N . TRP A 1 93 ? 11.345 -1.660 -4.118 1.00 87.38 93 TRP A N 1
ATOM 746 C CA . TRP A 1 93 ? 11.304 -2.660 -5.183 1.00 87.38 93 TRP A CA 1
ATOM 747 C C . TRP A 1 93 ? 12.030 -2.196 -6.453 1.00 87.38 93 TRP A C 1
ATOM 749 O O . TRP A 1 93 ? 12.845 -2.941 -6.997 1.00 87.38 93 TRP A O 1
ATOM 759 N N . ARG A 1 94 ? 11.805 -0.953 -6.902 1.00 84.50 94 ARG A N 1
ATOM 760 C CA . ARG A 1 94 ? 12.505 -0.383 -8.065 1.00 84.50 94 ARG A CA 1
ATOM 761 C C . ARG A 1 94 ? 14.007 -0.292 -7.845 1.00 84.50 94 ARG A C 1
ATOM 763 O O . ARG A 1 94 ? 14.754 -0.620 -8.764 1.00 84.50 94 ARG A O 1
ATOM 770 N N . ASN A 1 95 ? 14.446 0.119 -6.657 1.00 84.94 95 ASN A N 1
ATOM 771 C CA . ASN A 1 95 ? 15.866 0.179 -6.320 1.00 84.94 95 ASN A CA 1
ATOM 772 C C . ASN A 1 95 ? 16.509 -1.212 -6.358 1.00 84.94 95 ASN A C 1
ATOM 774 O O . ASN A 1 95 ? 17.561 -1.362 -6.974 1.00 84.94 95 ASN A O 1
ATOM 778 N N . THR A 1 96 ? 15.861 -2.227 -5.776 1.00 83.62 96 THR A N 1
ATOM 779 C CA . THR A 1 96 ? 16.324 -3.622 -5.846 1.00 83.62 96 THR A CA 1
ATOM 780 C C . THR A 1 96 ? 16.417 -4.097 -7.293 1.00 83.62 96 THR A C 1
ATOM 782 O O . THR A 1 96 ? 17.483 -4.524 -7.718 1.00 83.62 96 THR A O 1
ATOM 785 N N . MET A 1 97 ? 15.359 -3.916 -8.092 1.00 79.50 97 MET A N 1
ATOM 786 C CA . MET A 1 97 ? 15.379 -4.288 -9.510 1.00 79.50 97 MET A CA 1
ATOM 787 C C . MET A 1 97 ? 16.486 -3.561 -10.277 1.00 79.50 97 MET A C 1
ATOM 789 O O . MET A 1 97 ? 17.182 -4.176 -11.071 1.00 79.50 97 MET A O 1
ATOM 793 N N . HIS A 1 98 ? 16.689 -2.262 -10.054 1.00 78.00 98 HIS A N 1
ATOM 794 C CA . HIS A 1 98 ? 17.756 -1.507 -10.717 1.00 78.00 98 HIS A CA 1
ATOM 795 C C . HIS A 1 98 ? 19.152 -2.027 -10.367 1.00 78.00 98 HIS A C 1
ATOM 797 O O . HIS A 1 98 ? 20.009 -2.099 -11.247 1.00 78.00 98 HIS A O 1
ATOM 803 N N . ILE A 1 99 ? 19.381 -2.392 -9.102 1.00 75.19 99 ILE A N 1
ATOM 804 C CA . ILE A 1 99 ? 20.632 -3.014 -8.654 1.00 75.19 99 ILE A CA 1
ATOM 805 C C . ILE A 1 99 ? 20.808 -4.373 -9.338 1.00 75.19 99 ILE A C 1
ATOM 807 O O . ILE A 1 99 ? 21.835 -4.587 -9.978 1.00 75.19 99 ILE A O 1
ATOM 811 N N . ASP A 1 100 ? 19.795 -5.238 -9.290 1.00 71.62 100 ASP A N 1
ATOM 812 C CA . ASP A 1 100 ? 19.843 -6.578 -9.883 1.00 71.62 100 ASP A CA 1
ATOM 813 C C . ASP A 1 100 ? 20.071 -6.514 -11.403 1.00 71.62 100 ASP A C 1
ATOM 815 O O . ASP A 1 100 ? 20.953 -7.186 -11.933 1.00 71.62 100 ASP A O 1
ATOM 819 N N . TYR A 1 101 ? 19.353 -5.639 -12.117 1.00 63.72 101 TYR A N 1
ATOM 820 C CA . TYR A 1 101 ? 19.537 -5.424 -13.557 1.00 63.72 101 TYR A CA 1
ATOM 821 C C . TYR A 1 101 ? 20.914 -4.857 -13.905 1.00 63.72 101 TYR A C 1
ATOM 823 O O . TYR A 1 101 ? 21.466 -5.206 -14.949 1.00 63.72 101 TYR A O 1
ATOM 831 N N . LYS A 1 102 ? 21.475 -3.970 -13.073 1.00 64.31 102 LYS A N 1
ATOM 832 C CA . LYS A 1 102 ? 22.851 -3.499 -13.261 1.00 64.31 102 LYS A CA 1
ATOM 833 C C . LYS A 1 102 ? 23.829 -4.653 -13.094 1.00 64.31 102 LYS A C 1
ATOM 835 O O . LYS A 1 102 ? 24.642 -4.846 -13.986 1.00 64.31 102 LYS A O 1
ATOM 840 N N . MET A 1 103 ? 23.714 -5.436 -12.022 1.00 61.66 103 MET A N 1
ATOM 841 C CA . MET A 1 103 ? 24.585 -6.588 -11.758 1.00 61.66 103 MET A CA 1
ATOM 842 C C . MET A 1 103 ? 24.514 -7.634 -12.881 1.00 61.66 103 MET A C 1
ATOM 844 O O . MET A 1 103 ? 25.546 -8.148 -13.291 1.00 61.66 103 MET A O 1
ATOM 848 N N . LEU A 1 104 ? 23.329 -7.877 -13.450 1.00 55.91 104 LEU A N 1
ATOM 849 C CA . LEU A 1 104 ? 23.139 -8.782 -14.593 1.00 55.91 104 LEU A CA 1
ATOM 850 C C . LEU A 1 104 ? 23.742 -8.268 -15.911 1.00 55.91 104 LEU A C 1
ATOM 852 O O . LEU A 1 104 ? 24.039 -9.071 -16.785 1.00 55.91 104 LEU A O 1
ATOM 856 N N . LYS A 1 105 ? 23.920 -6.950 -16.081 1.00 51.34 105 LYS A N 1
ATOM 857 C CA . LYS A 1 105 ? 24.588 -6.364 -17.260 1.00 51.34 105 LYS A CA 1
ATOM 858 C C . LYS A 1 105 ? 26.120 -6.379 -17.176 1.00 51.34 105 LYS A C 1
ATOM 860 O O . LYS A 1 105 ? 26.761 -6.035 -18.164 1.00 51.34 105 LYS A O 1
ATOM 865 N N . TYR A 1 106 ? 26.691 -6.729 -16.023 1.00 45.91 106 TYR A N 1
ATOM 866 C CA . TYR A 1 106 ? 28.140 -6.866 -15.817 1.00 45.91 106 TYR A CA 1
ATOM 867 C C . TYR A 1 106 ? 28.620 -8.329 -15.871 1.00 45.91 106 TYR A C 1
ATOM 869 O O . TYR A 1 106 ? 29.729 -8.613 -15.421 1.00 45.91 106 TYR A O 1
ATOM 877 N N . VAL A 1 107 ? 27.805 -9.240 -16.417 1.00 42.12 107 VAL A N 1
ATOM 878 C CA . VAL A 1 107 ? 28.172 -10.637 -16.712 1.00 42.12 107 VAL A CA 1
ATOM 879 C C . VAL A 1 107 ? 28.283 -10.829 -18.217 1.00 42.12 107 VAL A C 1
ATOM 881 O O . VAL A 1 107 ? 27.361 -10.369 -18.927 1.00 42.12 107 VAL A O 1
#

Secondary structure (DSSP, 8-state):
----STTSPEEE---TT-SS-SSSHHHHHHHHHHHHHHT---TT--SSTTS-HHHHHHHHHHHHTTEEETTTTT-HHHHHHHHHHHHHHHHHHHHHHHHHHHHHTT-